Protein AF-A0A2N5YZP0-F1 (afdb_monomer)

Foldseek 3Di:
DQDPVNVVVVVLVVLLVQLVVVLVVLVVVPDDPQVSVQVNQQSLLSSFPHSVQKWKWWDFAPDTDTHVVDDAAPEKAKDFDDDPPDGRTIMMMHGHCVVVDPYRDDPSSNPSRD

Secondary structure (DSSP, 8-state):
---HHHHHHHHHHHHHHHHHHHHHHHHTT---HHHHHHHHHHHHHHTSS-GGGEEEEEEETTEEEE-TT----SEEEEEEEEETTEEEEEEEEEE-GGG--S----HHHHTTT-

Nearest PDB structures (foldseek):
  4bwi-assembly1_A  TM=7.058E-01  e=5.591E-01  Synechocystis sp.
  2es4-assembly1_D  TM=7.236E-01  e=6.594E+00  Burkholderia glumae
  3doh-assembly1_A  TM=2.763E-01  e=1.142E+00  Thermotoga maritima

Solvent-accessible surface area (backbone atoms only — not comparable to full-atom values): 6638 Å² total; per-residue (Å²): 129,87,52,76,66,60,58,51,53,54,49,54,54,48,32,48,53,48,32,54,50,51,51,56,55,54,64,73,67,74,59,56,70,66,60,45,53,52,56,44,31,57,44,57,28,63,46,46,98,56,34,93,40,44,18,31,37,39,39,49,76,92,46,77,45,67,27,85,87,54,50,89,33,92,42,67,52,77,34,74,39,62,60,90,92,44,77,46,35,32,42,36,40,17,43,40,67,88,72,78,55,89,73,81,72,53,79,71,60,68,57,70,68,113

pLDDT: mean 91.86, std 8.58, range [43.31, 98.44]

Radius of gyration: 14.84 Å; Cα contacts (8 Å, |Δi|>4): 158; chains: 1; bounding box: 37×35×38 Å

Mean predicted aligned error: 4.27 Å

Sequence (114 aa):
MISMNEKEQLTERKKELNCIYRIDKLVEEDLDVQTFLMATTGIIADGFQYPCYISVFIELEDIIIRSTYYREGRNFLISELKNKNKVLGKICVFYSDKLEQNNPFLEEEQHLLD

Structure (mmCIF, N/CA/C/O backbone):
data_AF-A0A2N5YZP0-F1
#
_entry.id   AF-A0A2N5YZP0-F1
#
loop_
_atom_site.group_PDB
_atom_site.id
_atom_site.type_symbol
_atom_site.label_atom_id
_atom_site.label_alt_id
_atom_site.label_comp_id
_atom_site.label_asym_id
_atom_site.label_entity_id
_atom_site.label_seq_id
_atom_site.pdbx_PDB_ins_code
_atom_site.Cartn_x
_atom_site.Cartn_y
_atom_site.Cartn_z
_atom_site.occupancy
_atom_site.B_iso_or_equiv
_atom_site.auth_seq_id
_atom_site.auth_comp_id
_atom_site.auth_asym_id
_atom_site.auth_atom_id
_atom_site.pdbx_PDB_model_num
ATOM 1 N N . MET A 1 1 ? -22.454 21.849 12.155 1.00 43.31 1 MET A N 1
ATOM 2 C CA . MET A 1 1 ? -21.687 20.940 13.027 1.00 43.31 1 MET A CA 1
ATOM 3 C C . MET A 1 1 ? -21.339 19.770 12.127 1.00 43.31 1 MET A C 1
ATOM 5 O O . MET A 1 1 ? -22.259 19.063 11.747 1.00 43.31 1 MET A O 1
ATOM 9 N N . ILE A 1 2 ? -20.102 19.700 11.627 1.00 50.78 2 ILE A N 1
ATOM 10 C CA . ILE A 1 2 ? -19.680 18.609 10.730 1.00 50.78 2 ILE A CA 1
ATOM 11 C C . ILE A 1 2 ? -19.825 17.319 11.538 1.00 50.78 2 ILE A C 1
ATOM 13 O O . ILE A 1 2 ? -19.338 17.258 12.672 1.00 50.78 2 ILE A O 1
ATOM 17 N N . SER A 1 3 ? -20.591 16.361 11.024 1.00 60.09 3 SER A N 1
ATOM 18 C CA . SER A 1 3 ? -20.838 15.101 11.727 1.00 60.09 3 SER A CA 1
ATOM 19 C C . SER A 1 3 ? -19.527 14.313 11.839 1.00 60.09 3 SER A C 1
ATOM 21 O O . SER A 1 3 ? -18.656 14.435 10.980 1.00 60.09 3 SER A O 1
ATOM 23 N N . MET A 1 4 ? -19.349 13.530 12.908 1.00 60.66 4 MET A N 1
ATOM 24 C CA . MET A 1 4 ? -18.111 12.767 13.165 1.00 60.66 4 MET A CA 1
ATOM 25 C C . MET A 1 4 ? -17.673 11.940 11.937 1.00 60.66 4 MET A C 1
ATOM 27 O O . MET A 1 4 ? -16.496 11.931 11.592 1.00 60.66 4 MET A O 1
ATOM 31 N N . ASN A 1 5 ? -18.657 11.396 11.215 1.00 76.06 5 ASN A N 1
ATOM 32 C CA . ASN A 1 5 ? -18.500 10.585 10.010 1.00 76.06 5 ASN A CA 1
ATOM 33 C C . ASN A 1 5 ? -17.892 11.354 8.817 1.00 76.06 5 ASN A C 1
ATOM 35 O O . ASN A 1 5 ? -17.046 10.837 8.098 1.00 76.06 5 ASN A O 1
ATOM 39 N N . GLU A 1 6 ? -18.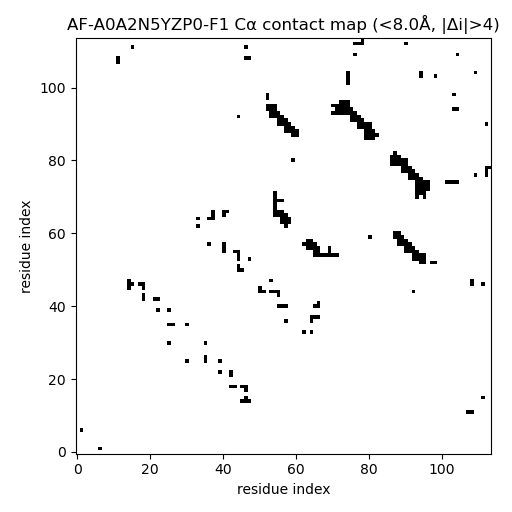258 12.625 8.616 1.00 82.31 6 GLU A N 1
ATOM 40 C CA . GLU A 1 6 ? -17.706 13.440 7.519 1.00 82.31 6 GLU A CA 1
ATOM 41 C C . GLU A 1 6 ? -16.214 13.739 7.732 1.00 82.31 6 GLU A C 1
ATOM 43 O O . GLU A 1 6 ? -15.434 13.806 6.782 1.00 82.31 6 GLU A O 1
ATOM 48 N N . LYS A 1 7 ? -15.790 13.914 8.990 1.00 85.25 7 LYS A N 1
ATOM 49 C CA . LYS A 1 7 ? -14.384 14.176 9.320 1.00 85.25 7 LYS A CA 1
ATOM 50 C C . LYS A 1 7 ? -13.511 12.933 9.120 1.00 85.25 7 LYS A C 1
ATOM 52 O O . LYS A 1 7 ? -12.360 13.065 8.698 1.00 85.25 7 LYS A O 1
ATOM 57 N N . GLU A 1 8 ? -14.046 11.758 9.430 1.00 86.00 8 GLU A N 1
ATOM 58 C CA . GLU A 1 8 ? -13.388 10.464 9.219 1.00 86.00 8 GLU A CA 1
ATOM 59 C C . GLU A 1 8 ? -13.211 10.197 7.721 1.00 86.00 8 GLU A C 1
ATOM 61 O O . GLU A 1 8 ? -12.078 10.036 7.272 1.00 86.00 8 GLU A O 1
ATOM 66 N N . GLN A 1 9 ? -14.270 10.348 6.920 1.00 87.44 9 GLN A N 1
ATOM 67 C CA . GLN A 1 9 ? -14.200 10.219 5.457 1.00 87.44 9 GLN A CA 1
ATOM 68 C C 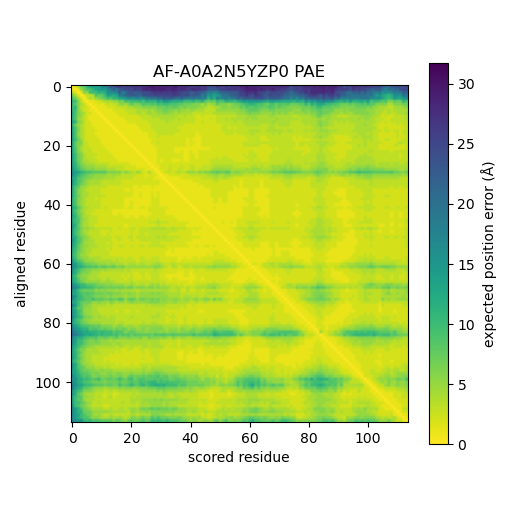. GLN A 1 9 ? -13.173 11.163 4.816 1.00 87.44 9 GLN A C 1
ATOM 70 O O . GLN A 1 9 ? -12.389 10.763 3.955 1.00 87.44 9 GLN A O 1
ATOM 75 N N . LEU A 1 10 ? -13.130 12.427 5.254 1.00 90.81 10 LEU A N 1
ATOM 76 C CA . LEU A 1 10 ? -12.121 13.382 4.785 1.00 90.81 10 LEU A CA 1
ATOM 77 C C . LEU A 1 10 ? -10.696 12.965 5.166 1.00 90.81 10 LEU A C 1
ATOM 79 O O . LEU A 1 10 ? -9.751 13.241 4.423 1.00 90.81 10 LEU A O 1
ATOM 83 N N . THR A 1 11 ? -10.534 12.330 6.326 1.00 90.69 11 THR A N 1
ATOM 84 C CA . THR A 1 11 ? -9.236 11.840 6.796 1.00 90.69 11 THR A CA 1
ATOM 85 C C . THR A 1 11 ? -8.758 10.675 5.939 1.00 90.69 11 THR A C 1
ATOM 87 O O . THR A 1 11 ? -7.627 10.725 5.454 1.00 90.69 11 THR A O 1
ATOM 90 N N . GLU A 1 12 ? -9.617 9.690 5.676 1.00 90.50 12 GLU A N 1
ATOM 91 C CA . GLU A 1 12 ? -9.276 8.548 4.820 1.00 90.50 12 GLU A CA 1
ATOM 92 C C . GLU A 1 12 ? -9.005 8.990 3.377 1.00 90.50 12 GLU A C 1
ATOM 94 O O . GLU A 1 12 ? -7.965 8.654 2.810 1.00 90.50 12 GLU A O 1
ATOM 99 N N . ARG A 1 13 ? -9.824 9.894 2.824 1.00 90.94 13 ARG A N 1
ATOM 100 C CA . ARG A 1 13 ? -9.574 10.460 1.489 1.00 90.94 13 ARG A CA 1
ATOM 101 C C . ARG A 1 13 ? -8.238 11.198 1.404 1.00 90.94 13 ARG A C 1
ATOM 103 O O . ARG A 1 13 ? -7.562 11.162 0.378 1.00 90.94 13 ARG A O 1
ATOM 110 N N . LYS A 1 14 ? -7.831 11.883 2.478 1.00 92.69 14 LYS A N 1
ATOM 111 C CA . LYS A 1 14 ? -6.523 12.545 2.539 1.00 92.69 14 LYS A CA 1
ATOM 112 C C . LYS A 1 14 ? -5.376 11.532 2.554 1.00 92.69 14 LYS A C 1
ATOM 114 O O . LYS A 1 14 ? -4.351 11.811 1.933 1.00 92.69 14 LYS A O 1
ATOM 119 N N . LYS A 1 15 ? -5.520 10.397 3.248 1.00 91.81 15 LYS A N 1
ATOM 120 C CA . LYS A 1 15 ? -4.510 9.326 3.232 1.00 91.81 15 LYS A CA 1
ATOM 121 C C . LYS A 1 15 ? -4.346 8.753 1.830 1.00 91.81 15 LYS A C 1
ATOM 123 O O . LYS A 1 15 ? -3.219 8.686 1.349 1.00 91.81 15 LYS A O 1
ATOM 128 N N . GLU A 1 16 ? -5.452 8.443 1.160 1.00 91.69 16 GLU A N 1
ATOM 129 C CA . GLU A 1 16 ? -5.454 7.926 -0.211 1.00 91.69 16 GLU A CA 1
ATOM 130 C C . GLU A 1 16 ? -4.760 8.894 -1.181 1.00 91.69 16 GLU A C 1
ATOM 132 O O . GLU A 1 16 ? -3.802 8.526 -1.860 1.00 91.69 16 GLU A O 1
ATOM 137 N N . LEU A 1 17 ? -5.161 10.172 -1.179 1.00 93.31 17 LEU A N 1
ATOM 138 C CA . LEU A 1 17 ? -4.544 11.191 -2.034 1.00 93.31 17 LEU A CA 1
ATOM 139 C C . LEU A 1 17 ? -3.050 11.372 -1.744 1.00 93.31 17 LEU A C 1
ATOM 141 O O . LEU A 1 17 ? -2.268 11.587 -2.667 1.00 93.31 17 LEU A O 1
ATOM 145 N N . ASN A 1 18 ? -2.642 11.284 -0.476 1.00 95.00 18 ASN A N 1
ATOM 146 C CA . ASN A 1 18 ? -1.234 11.354 -0.095 1.00 95.00 18 ASN A CA 1
ATOM 147 C C . ASN A 1 18 ? -0.452 10.124 -0.585 1.00 95.00 18 ASN A C 1
ATOM 149 O O . ASN A 1 18 ? 0.664 10.275 -1.074 1.00 95.00 18 ASN A O 1
ATOM 153 N N . CYS A 1 19 ? -1.036 8.926 -0.498 1.00 94.81 19 CYS A N 1
ATOM 154 C CA . CYS A 1 19 ? -0.446 7.700 -1.037 1.00 94.81 19 CYS A CA 1
ATOM 155 C C . CYS A 1 19 ? -0.171 7.849 -2.541 1.00 94.81 19 CYS A C 1
ATOM 157 O O . CYS A 1 19 ? 0.979 7.745 -2.968 1.00 94.81 19 CYS A O 1
ATOM 159 N N . ILE A 1 20 ? -1.198 8.218 -3.316 1.00 93.56 20 ILE A N 1
ATOM 160 C CA . ILE A 1 20 ? -1.097 8.428 -4.768 1.00 93.56 20 ILE A CA 1
ATOM 161 C C . ILE A 1 20 ? -0.047 9.496 -5.088 1.00 93.56 20 ILE A C 1
ATOM 163 O O . ILE A 1 20 ? 0.843 9.264 -5.902 1.00 93.56 20 ILE A O 1
ATOM 167 N N . TYR A 1 21 ? -0.106 10.646 -4.412 1.00 96.12 21 TYR A N 1
ATOM 168 C CA . TYR A 1 21 ? 0.835 11.744 -4.629 1.00 96.12 21 TYR A CA 1
ATOM 169 C C . TYR A 1 21 ? 2.290 11.342 -4.355 1.00 96.12 21 TYR A C 1
ATOM 171 O O . TYR A 1 21 ? 3.192 11.722 -5.096 1.00 96.12 21 TYR A O 1
ATOM 179 N N . ARG A 1 22 ? 2.545 10.566 -3.297 1.00 97.44 22 ARG A N 1
ATOM 180 C CA . ARG A 1 22 ? 3.898 10.100 -2.967 1.00 97.44 22 ARG A CA 1
ATOM 181 C C . ARG A 1 22 ? 4.422 9.089 -3.980 1.00 97.44 22 ARG A C 1
ATOM 183 O O . ARG A 1 22 ? 5.613 9.127 -4.270 1.00 97.44 22 ARG A O 1
ATOM 190 N N . ILE A 1 23 ? 3.566 8.214 -4.509 1.00 95.25 23 ILE A N 1
ATOM 191 C CA . ILE A 1 23 ? 3.946 7.292 -5.589 1.00 95.25 23 ILE A CA 1
ATOM 192 C C . ILE A 1 23 ? 4.258 8.083 -6.863 1.00 95.25 23 ILE A C 1
ATOM 194 O O . ILE A 1 23 ? 5.298 7.851 -7.465 1.00 95.25 23 ILE A O 1
ATOM 198 N N . ASP A 1 24 ? 3.419 9.054 -7.231 1.00 95.44 24 ASP A N 1
ATOM 199 C CA . ASP A 1 24 ? 3.646 9.931 -8.390 1.00 95.44 24 ASP A CA 1
ATOM 200 C C . ASP A 1 24 ? 4.985 10.678 -8.276 1.00 95.44 24 ASP A C 1
ATOM 202 O O . ASP A 1 24 ? 5.796 10.668 -9.198 1.00 95.44 24 ASP A O 1
ATOM 206 N N . LYS A 1 25 ? 5.297 11.212 -7.088 1.00 96.88 25 LYS A N 1
ATOM 207 C CA . LYS A 1 25 ? 6.606 11.817 -6.810 1.00 96.88 25 LYS A CA 1
ATOM 208 C C . LYS A 1 25 ? 7.759 10.826 -6.907 1.00 96.88 25 LYS A C 1
ATOM 210 O O . LYS A 1 25 ? 8.814 11.183 -7.409 1.00 96.88 25 LYS A O 1
ATOM 215 N N . LEU A 1 26 ? 7.564 9.588 -6.463 1.00 96.50 26 LEU A N 1
ATOM 216 C CA . LEU A 1 26 ? 8.582 8.545 -6.562 1.00 96.50 26 LEU A CA 1
ATOM 217 C C . LEU A 1 26 ? 8.881 8.163 -8.022 1.00 96.50 26 LEU A C 1
ATOM 219 O O . LEU A 1 26 ? 10.012 7.798 -8.329 1.00 96.50 26 LEU A O 1
ATOM 223 N N . VAL A 1 27 ? 7.897 8.271 -8.924 1.00 94.50 27 VAL A N 1
ATOM 224 C CA . VAL A 1 27 ? 8.102 8.068 -10.370 1.00 94.50 27 VAL A CA 1
ATOM 225 C C . VAL A 1 27 ? 9.032 9.140 -10.957 1.00 94.50 27 VAL A C 1
ATOM 227 O O . VAL A 1 27 ? 9.799 8.841 -11.869 1.00 94.50 27 VAL A O 1
ATOM 230 N N . GLU A 1 28 ? 9.015 10.369 -10.428 1.00 95.38 28 GLU A N 1
ATOM 231 C CA . GLU A 1 28 ? 9.877 11.471 -10.891 1.00 95.38 28 GLU A CA 1
ATOM 232 C C . GLU A 1 28 ? 11.369 11.279 -10.540 1.00 95.38 28 GLU A C 1
ATOM 234 O O . GLU A 1 28 ? 12.219 11.932 -11.143 1.00 95.38 28 GLU A O 1
ATOM 239 N N . GLU A 1 29 ? 11.701 10.386 -9.601 1.00 94.06 29 GLU A N 1
ATOM 240 C CA . GLU A 1 29 ? 13.069 10.169 -9.091 1.00 94.06 29 GLU A CA 1
ATOM 241 C C . GLU A 1 29 ? 13.949 9.273 -10.000 1.00 94.06 29 GLU A C 1
ATOM 243 O O . GLU A 1 29 ? 15.095 8.996 -9.651 1.00 94.06 29 GLU A O 1
ATOM 248 N N . ASP A 1 30 ? 13.437 8.811 -11.152 1.00 92.19 30 ASP A N 1
ATOM 249 C CA . ASP A 1 30 ? 14.151 7.982 -12.156 1.00 92.19 30 ASP A CA 1
ATOM 250 C C . ASP A 1 30 ? 14.881 6.757 -11.557 1.00 92.19 30 ASP A C 1
ATOM 252 O O . ASP A 1 30 ? 16.020 6.422 -11.889 1.00 92.19 30 ASP A O 1
ATOM 256 N N . LEU A 1 31 ? 14.215 6.092 -10.609 1.00 95.69 31 LEU A N 1
ATOM 257 C CA . LEU A 1 31 ? 14.726 4.904 -9.926 1.00 95.69 31 LEU A CA 1
ATOM 258 C C . LEU A 1 31 ? 14.617 3.660 -10.814 1.00 95.69 31 LEU A C 1
ATOM 260 O O . LEU A 1 31 ? 13.692 3.520 -11.616 1.00 95.69 31 LEU A O 1
ATOM 264 N N . ASP A 1 32 ? 15.503 2.685 -10.599 1.00 96.44 32 ASP A N 1
ATOM 265 C CA . ASP A 1 32 ? 15.299 1.358 -11.173 1.00 96.44 32 ASP A CA 1
ATOM 266 C C . ASP A 1 32 ? 14.027 0.703 -10.603 1.00 96.44 32 ASP A C 1
ATOM 268 O O . ASP A 1 32 ? 13.583 0.997 -9.488 1.00 96.44 32 ASP A O 1
ATOM 272 N N . VAL A 1 33 ? 13.447 -0.224 -11.369 1.00 95.12 33 VAL A N 1
ATOM 273 C CA . VAL A 1 33 ? 12.153 -0.844 -11.046 1.00 95.12 33 VAL A CA 1
ATOM 274 C C . VAL A 1 33 ? 12.154 -1.512 -9.668 1.00 95.12 33 VAL A C 1
ATOM 276 O O . VAL A 1 33 ? 11.163 -1.407 -8.948 1.00 95.12 33 VAL A O 1
ATOM 279 N N . GLN A 1 34 ? 13.238 -2.179 -9.260 1.00 96.31 34 GLN A N 1
ATOM 280 C CA . GLN A 1 34 ? 13.264 -2.850 -7.957 1.00 96.31 34 GLN A CA 1
ATOM 281 C C . GLN A 1 34 ? 13.278 -1.837 -6.816 1.00 96.31 34 GLN A C 1
ATOM 283 O O . GLN A 1 34 ? 12.520 -1.990 -5.854 1.00 96.31 34 GLN A O 1
ATOM 288 N N . THR A 1 35 ? 14.094 -0.789 -6.935 1.00 96.69 35 THR A N 1
ATOM 289 C CA . THR A 1 35 ? 14.160 0.288 -5.941 1.00 96.69 35 THR A CA 1
ATOM 290 C C . THR A 1 35 ? 12.831 1.037 -5.848 1.00 96.69 35 THR A C 1
ATOM 292 O O . THR A 1 35 ? 12.332 1.261 -4.741 1.00 96.69 35 THR A O 1
ATOM 295 N N . PHE A 1 36 ? 12.207 1.347 -6.989 1.00 97.44 36 PHE A N 1
ATOM 296 C CA . PHE A 1 36 ? 10.878 1.955 -7.049 1.00 97.44 36 PHE A CA 1
ATOM 297 C C . PHE A 1 36 ? 9.826 1.094 -6.336 1.00 97.44 36 PHE A C 1
ATOM 299 O O . PHE A 1 36 ? 9.118 1.574 -5.447 1.00 97.44 36 PHE A O 1
ATOM 306 N N . LEU A 1 37 ? 9.736 -0.196 -6.676 1.00 97.00 37 LEU A N 1
ATOM 307 C CA . LEU A 1 37 ? 8.752 -1.100 -6.077 1.00 97.00 37 LEU A CA 1
ATOM 308 C C . LEU A 1 37 ? 9.002 -1.305 -4.577 1.00 97.00 37 LEU A C 1
ATOM 310 O O . LEU A 1 37 ? 8.050 -1.332 -3.798 1.00 97.00 37 LEU A O 1
ATOM 314 N N . MET A 1 38 ? 10.266 -1.396 -4.147 1.00 97.50 38 MET A N 1
ATOM 315 C CA . MET A 1 38 ? 10.620 -1.479 -2.728 1.00 97.50 38 MET A CA 1
ATOM 316 C C . MET A 1 38 ? 10.154 -0.237 -1.962 1.00 97.50 38 MET A C 1
ATOM 318 O O . MET A 1 38 ? 9.467 -0.371 -0.949 1.00 97.50 38 MET A O 1
ATOM 322 N N . ALA A 1 39 ? 10.459 0.966 -2.452 1.00 97.38 39 ALA A N 1
ATOM 323 C CA . ALA A 1 39 ? 10.013 2.209 -1.821 1.00 97.38 39 ALA A CA 1
ATOM 324 C C . ALA A 1 39 ? 8.478 2.346 -1.828 1.00 97.38 39 ALA A C 1
ATOM 326 O O . ALA A 1 39 ? 7.888 2.775 -0.831 1.0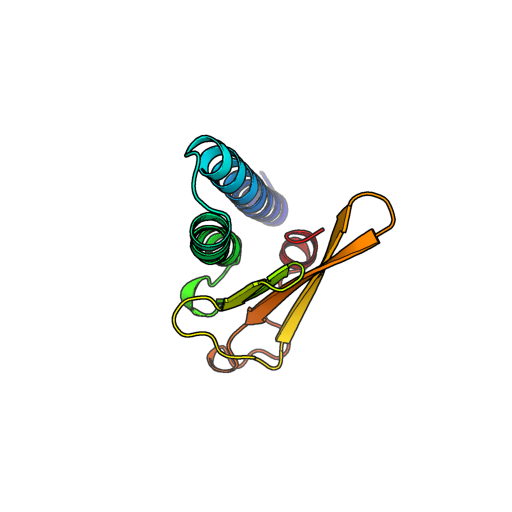0 97.38 39 ALA A O 1
ATOM 327 N N . THR A 1 40 ? 7.823 1.886 -2.898 1.00 97.12 40 THR A N 1
ATOM 328 C CA . THR A 1 40 ? 6.358 1.852 -3.019 1.00 97.12 40 THR A CA 1
ATOM 329 C C . THR A 1 40 ? 5.709 1.046 -1.891 1.00 97.12 40 THR A C 1
ATOM 331 O O . THR A 1 40 ? 4.675 1.464 -1.372 1.00 97.12 40 THR A O 1
ATOM 334 N N . THR A 1 41 ? 6.326 -0.051 -1.426 1.00 97.75 41 THR A N 1
ATOM 335 C CA . THR A 1 41 ? 5.767 -0.837 -0.306 1.00 97.75 41 THR A CA 1
ATOM 336 C C . THR A 1 41 ? 5.569 -0.019 0.971 1.00 97.75 41 THR A C 1
ATOM 338 O O . THR A 1 41 ? 4.555 -0.182 1.647 1.00 97.75 41 THR A O 1
ATOM 341 N N . GLY A 1 42 ? 6.503 0.884 1.291 1.00 96.69 42 GLY A N 1
ATOM 342 C CA . GLY A 1 42 ? 6.399 1.753 2.463 1.00 96.69 42 GLY A CA 1
ATOM 343 C C . GLY A 1 42 ? 5.311 2.812 2.301 1.00 96.69 42 GLY A C 1
ATOM 344 O O . GLY A 1 42 ? 4.557 3.070 3.234 1.00 96.69 42 GLY A O 1
ATOM 345 N N . ILE A 1 43 ? 5.181 3.378 1.098 1.00 97.12 43 ILE A N 1
ATOM 346 C CA . ILE A 1 43 ? 4.140 4.369 0.798 1.00 97.12 43 ILE A CA 1
ATOM 347 C C . ILE A 1 43 ? 2.745 3.741 0.903 1.00 97.12 43 ILE A C 1
ATOM 349 O O . ILE A 1 43 ? 1.866 4.338 1.520 1.00 97.12 43 ILE A O 1
ATOM 353 N N . ILE A 1 44 ? 2.561 2.531 0.360 1.00 96.62 44 ILE A N 1
ATOM 354 C CA . ILE A 1 44 ? 1.301 1.783 0.472 1.00 96.62 44 ILE A CA 1
ATOM 355 C C . ILE A 1 44 ? 0.972 1.517 1.941 1.00 96.62 44 ILE A C 1
ATOM 357 O O . ILE A 1 44 ? -0.150 1.780 2.362 1.00 96.62 44 ILE A O 1
ATOM 361 N N . ALA A 1 45 ? 1.939 1.039 2.734 1.00 96.19 45 ALA A N 1
ATOM 362 C CA . ALA A 1 45 ? 1.728 0.760 4.155 1.00 96.19 45 ALA A CA 1
ATOM 363 C C . ALA A 1 45 ? 1.251 1.995 4.939 1.00 96.19 45 ALA A C 1
ATOM 365 O O . ALA A 1 45 ? 0.347 1.881 5.766 1.00 96.19 45 ALA A O 1
ATOM 366 N N . ASP A 1 46 ? 1.800 3.175 4.637 1.00 95.44 46 ASP A N 1
ATOM 367 C CA . ASP A 1 46 ? 1.405 4.448 5.253 1.00 95.44 46 ASP A CA 1
ATOM 368 C C . ASP A 1 46 ? -0.035 4.884 4.915 1.00 95.44 46 ASP A C 1
ATOM 370 O O . ASP A 1 46 ? -0.579 5.771 5.578 1.00 95.44 46 ASP A O 1
ATOM 374 N N . GLY A 1 47 ? -0.652 4.291 3.887 1.00 94.00 47 GLY A N 1
ATOM 375 C CA . GLY A 1 47 ? -2.042 4.548 3.505 1.00 94.00 47 GLY A CA 1
ATOM 376 C C . GLY A 1 47 ? -3.077 3.907 4.436 1.00 94.00 47 GLY A C 1
ATOM 377 O O . GLY A 1 47 ? -4.232 4.322 4.419 1.00 94.00 47 GLY A O 1
ATOM 378 N N . PHE A 1 48 ? -2.668 2.949 5.271 1.00 94.38 48 PHE A N 1
ATOM 379 C CA . PHE A 1 48 ? -3.544 2.221 6.192 1.00 94.38 48 PHE A CA 1
ATOM 380 C C . PHE A 1 48 ? -3.547 2.834 7.602 1.00 94.38 48 PHE A C 1
ATOM 382 O O . PHE A 1 48 ? -2.655 3.589 7.990 1.00 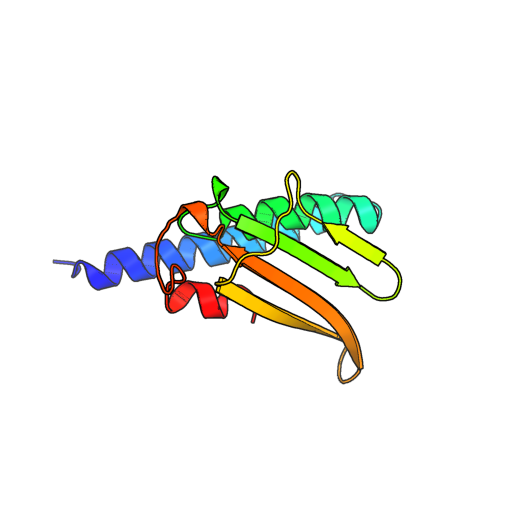94.38 48 PHE A O 1
ATOM 389 N N . GLN A 1 49 ? -4.555 2.506 8.410 1.00 91.69 49 GLN A N 1
ATOM 390 C CA . GLN A 1 49 ? -4.754 3.008 9.768 1.00 91.69 49 GLN A CA 1
ATOM 391 C C . GLN A 1 49 ? -3.615 2.620 10.716 1.00 91.69 49 GLN A C 1
ATOM 393 O O . GLN A 1 49 ? -3.224 3.433 11.560 1.00 91.69 49 GLN A O 1
ATOM 398 N N . TYR A 1 50 ? -3.058 1.412 10.571 1.00 93.62 50 TYR A N 1
ATOM 399 C CA . TYR A 1 50 ? -1.929 0.953 11.384 1.00 93.62 50 TYR A CA 1
ATOM 400 C C . TYR A 1 50 ? -0.733 0.508 10.523 1.00 93.62 50 TYR A C 1
ATOM 402 O O . TYR A 1 50 ? -0.454 -0.692 10.444 1.00 93.62 50 TYR A O 1
ATOM 410 N N . PRO A 1 51 ? 0.039 1.450 9.941 1.00 94.06 51 PRO A N 1
ATOM 411 C CA . PRO A 1 51 ? 1.126 1.146 9.001 1.00 94.06 51 PRO A CA 1
ATOM 412 C C . PRO A 1 51 ? 2.165 0.157 9.541 1.00 94.06 51 PRO A C 1
ATOM 414 O O . PRO A 1 51 ? 2.621 -0.731 8.829 1.00 94.06 51 PRO A O 1
ATOM 417 N N . CYS A 1 52 ? 2.493 0.234 10.836 1.00 94.38 52 CYS A N 1
ATOM 418 C CA . CYS A 1 52 ? 3.454 -0.669 11.483 1.00 94.38 52 CYS A CA 1
ATOM 419 C C . CYS A 1 52 ? 3.017 -2.146 11.512 1.00 94.38 52 CYS A C 1
ATOM 421 O O . CYS A 1 52 ? 3.831 -3.016 11.822 1.00 94.38 52 CYS A O 1
ATOM 423 N N . TYR A 1 53 ? 1.740 -2.427 11.249 1.00 95.12 53 TYR A N 1
ATOM 424 C CA . TYR A 1 53 ? 1.181 -3.776 11.181 1.00 95.12 53 TYR A CA 1
ATOM 425 C C . TYR A 1 53 ? 0.936 -4.230 9.741 1.00 95.12 53 TYR A C 1
ATOM 427 O O . TYR A 1 53 ? 0.438 -5.339 9.551 1.00 95.12 53 TYR A O 1
ATOM 435 N N . ILE A 1 54 ? 1.294 -3.414 8.749 1.00 96.56 54 ILE A N 1
ATOM 436 C CA . ILE A 1 54 ? 1.126 -3.734 7.339 1.00 96.56 54 ILE A CA 1
ATOM 437 C C . ILE A 1 54 ? 2.368 -4.429 6.788 1.00 96.56 54 ILE A C 1
ATOM 439 O O . ILE A 1 54 ? 3.506 -4.018 7.008 1.00 96.56 54 ILE A O 1
ATOM 443 N N . SER A 1 55 ? 2.133 -5.497 6.034 1.00 97.44 55 SER A N 1
ATOM 444 C CA . SER A 1 55 ? 3.113 -6.100 5.136 1.00 97.44 55 SER A CA 1
ATOM 445 C C . SER A 1 55 ? 2.608 -6.012 3.705 1.00 97.44 55 SER A C 1
ATOM 447 O O . SER A 1 55 ? 1.451 -6.324 3.437 1.00 97.44 55 SER A O 1
ATOM 449 N N . VAL A 1 56 ? 3.480 -5.617 2.781 1.00 98.12 56 VAL A N 1
ATOM 450 C CA . VAL A 1 56 ? 3.148 -5.495 1.358 1.00 98.12 56 VAL A CA 1
ATOM 451 C C . VAL A 1 56 ? 3.970 -6.500 0.566 1.00 98.12 56 VAL A C 1
ATOM 453 O O . VAL A 1 56 ? 5.178 -6.642 0.764 1.00 98.12 56 VAL A O 1
ATOM 456 N N . PHE A 1 57 ? 3.302 -7.200 -0.335 1.00 98.44 57 PHE A N 1
ATOM 457 C CA . PHE A 1 57 ? 3.894 -8.071 -1.336 1.00 98.44 57 PHE A CA 1
ATOM 458 C C . PHE A 1 57 ? 3.547 -7.519 -2.710 1.00 98.44 57 PHE A C 1
ATOM 460 O O . PHE A 1 57 ? 2.384 -7.218 -2.972 1.00 98.44 57 PHE A O 1
ATOM 467 N N . ILE A 1 58 ? 4.541 -7.403 -3.582 1.00 98.25 58 ILE A N 1
ATOM 468 C CA . ILE A 1 58 ? 4.336 -7.013 -4.973 1.00 98.25 58 ILE A CA 1
ATOM 469 C C . ILE A 1 58 ? 4.965 -8.078 -5.860 1.00 98.25 58 ILE A C 1
ATOM 471 O O . ILE A 1 58 ? 6.128 -8.439 -5.693 1.00 98.25 58 ILE A O 1
ATOM 475 N N . GLU A 1 59 ? 4.187 -8.553 -6.815 1.00 97.88 59 GLU A N 1
ATOM 476 C CA . GLU A 1 59 ? 4.635 -9.366 -7.934 1.00 97.88 59 GLU A CA 1
ATOM 477 C C . GLU A 1 59 ? 4.408 -8.553 -9.204 1.00 97.88 59 GLU A C 1
ATOM 479 O O . GLU A 1 59 ? 3.305 -8.053 -9.425 1.00 97.88 59 GLU A O 1
ATOM 484 N N . LEU A 1 60 ? 5.445 -8.409 -10.024 1.00 96.81 60 LEU A N 1
ATOM 485 C CA . LEU A 1 60 ? 5.373 -7.761 -11.327 1.00 96.81 60 LEU A CA 1
ATOM 486 C C . LEU A 1 60 ? 6.274 -8.523 -12.299 1.00 96.81 60 LEU A C 1
ATOM 488 O O . LEU A 1 60 ? 7.495 -8.439 -12.208 1.00 96.81 60 LEU A O 1
ATOM 492 N N . GLU A 1 61 ? 5.659 -9.260 -13.219 1.00 94.06 61 GLU A N 1
ATOM 493 C CA . GLU A 1 61 ? 6.326 -10.166 -14.156 1.00 94.06 61 GLU A CA 1
ATOM 494 C C . GLU A 1 61 ? 7.239 -11.178 -13.437 1.00 94.06 61 GLU A C 1
ATOM 496 O O . GLU A 1 61 ? 6.738 -12.102 -12.798 1.00 94.06 61 GLU A O 1
ATOM 501 N N . ASP A 1 62 ? 8.559 -11.034 -13.534 1.00 94.25 62 ASP A N 1
ATOM 502 C CA . ASP A 1 62 ? 9.563 -11.871 -12.869 1.00 94.25 62 ASP A CA 1
ATOM 503 C C . ASP A 1 62 ? 10.115 -11.253 -11.568 1.00 94.25 62 ASP A C 1
ATOM 505 O O . ASP A 1 62 ? 10.922 -11.875 -10.869 1.00 94.25 62 ASP A O 1
ATOM 509 N N . ILE A 1 63 ? 9.660 -10.050 -11.204 1.00 96.81 63 ILE A N 1
ATOM 510 C CA . ILE A 1 63 ? 10.096 -9.321 -10.012 1.00 96.81 63 ILE A CA 1
ATOM 511 C C . ILE A 1 63 ? 9.156 -9.616 -8.842 1.00 96.81 63 ILE A C 1
ATOM 513 O O . ILE A 1 63 ? 7.940 -9.446 -8.926 1.00 96.81 63 ILE A O 1
ATOM 517 N N . ILE A 1 64 ? 9.743 -9.997 -7.705 1.00 97.81 64 ILE A N 1
ATOM 518 C CA . ILE A 1 64 ? 9.032 -10.208 -6.442 1.00 97.81 64 ILE A CA 1
ATOM 519 C C . ILE A 1 64 ? 9.629 -9.298 -5.373 1.00 97.81 64 ILE A C 1
ATOM 521 O O . ILE A 1 64 ? 10.802 -9.426 -5.022 1.00 97.81 64 ILE A O 1
ATOM 525 N N . ILE A 1 65 ? 8.795 -8.436 -4.800 1.00 98.38 65 ILE A N 1
ATOM 526 C CA . ILE A 1 65 ? 9.147 -7.533 -3.708 1.00 98.38 65 ILE A CA 1
ATOM 527 C C . ILE A 1 65 ? 8.328 -7.878 -2.469 1.00 98.38 65 ILE A C 1
ATOM 529 O O . ILE A 1 65 ? 7.130 -8.154 -2.524 1.00 98.38 65 ILE A O 1
ATOM 533 N N . ARG A 1 66 ? 9.004 -7.847 -1.325 1.00 98.19 66 ARG A N 1
ATOM 534 C CA . ARG A 1 66 ? 8.417 -7.985 0.005 1.00 98.19 66 ARG A CA 1
ATOM 535 C C . ARG A 1 66 ? 8.848 -6.783 0.823 1.00 98.19 66 ARG A C 1
ATOM 537 O O . ARG A 1 66 ? 10.034 -6.456 0.826 1.00 98.19 66 ARG A O 1
ATOM 544 N N . SER A 1 67 ? 7.905 -6.150 1.510 1.00 96.94 67 SER A N 1
ATOM 545 C CA . SER A 1 67 ? 8.203 -5.051 2.423 1.00 96.94 67 SER A CA 1
ATOM 546 C C . SER A 1 67 ? 9.174 -5.489 3.524 1.00 96.94 67 SER A C 1
ATOM 548 O O . SER A 1 67 ? 9.318 -6.675 3.844 1.00 96.94 67 SER A O 1
ATOM 550 N N . THR A 1 68 ? 9.823 -4.527 4.171 1.00 91.06 68 THR A N 1
ATOM 551 C CA . THR A 1 68 ? 10.654 -4.815 5.345 1.00 91.06 68 THR A CA 1
ATOM 552 C C . THR A 1 68 ? 9.825 -5.524 6.422 1.00 91.06 68 THR A C 1
ATOM 554 O O . THR A 1 68 ? 8.684 -5.150 6.683 1.00 91.06 68 THR A O 1
ATOM 557 N N . TYR A 1 69 ? 10.395 -6.563 7.042 1.00 88.00 69 TYR A N 1
ATOM 558 C CA . TYR A 1 69 ? 9.730 -7.407 8.050 1.00 88.00 69 TYR A CA 1
ATOM 559 C C . TYR A 1 69 ? 8.460 -8.131 7.572 1.00 88.00 69 TYR A C 1
ATOM 561 O O . TYR A 1 69 ? 7.631 -8.507 8.403 1.00 88.00 69 TYR A O 1
ATOM 569 N N . TYR A 1 70 ? 8.340 -8.364 6.262 1.00 93.69 70 TYR A N 1
ATOM 570 C CA . TYR A 1 70 ? 7.201 -9.031 5.640 1.00 93.69 70 TYR A CA 1
ATOM 571 C C . TYR A 1 70 ? 6.742 -10.292 6.375 1.00 93.69 70 TYR A 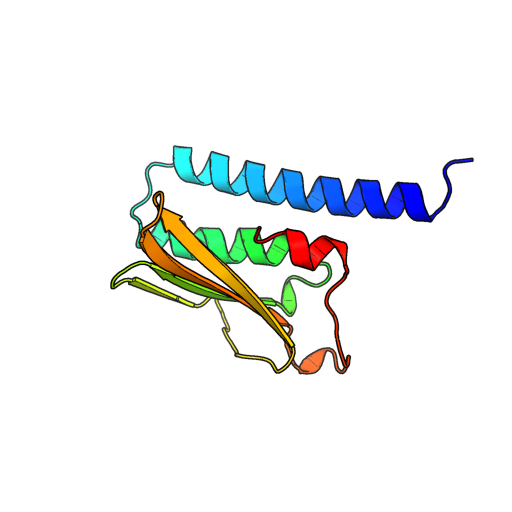C 1
ATOM 573 O O . TYR A 1 70 ? 7.529 -11.209 6.639 1.00 93.69 70 TYR A O 1
ATOM 581 N N . ARG A 1 71 ? 5.435 -10.350 6.637 1.00 92.75 71 ARG A N 1
ATOM 582 C CA . ARG A 1 71 ? 4.721 -11.557 7.043 1.00 92.75 71 ARG A CA 1
ATOM 583 C C . ARG A 1 71 ? 3.352 -11.581 6.389 1.00 92.75 71 ARG A C 1
ATOM 585 O O . ARG A 1 71 ? 2.648 -10.577 6.381 1.00 92.75 71 ARG A O 1
ATOM 592 N N . GLU A 1 72 ? 2.964 -12.749 5.903 1.00 93.56 72 GLU A N 1
ATOM 593 C CA . GLU A 1 72 ? 1.566 -13.004 5.581 1.00 93.56 72 GLU A CA 1
ATOM 594 C C . GLU A 1 72 ? 0.735 -12.969 6.871 1.00 93.56 72 GLU A C 1
ATOM 596 O O . GLU A 1 72 ? 1.214 -13.326 7.953 1.0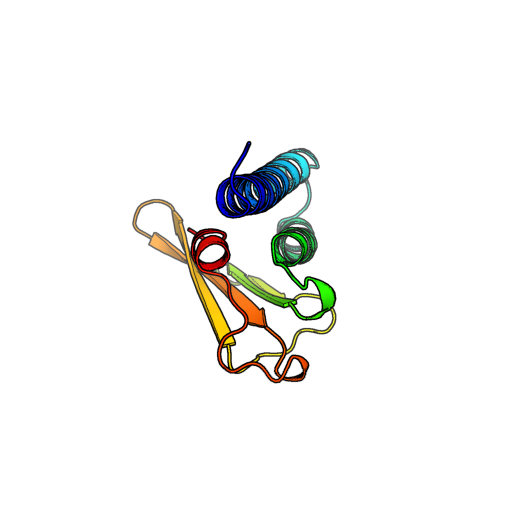0 93.56 72 GLU A O 1
ATOM 601 N N . GLY A 1 73 ? -0.501 -12.505 6.746 1.00 89.25 73 GLY A N 1
ATOM 602 C CA . GLY A 1 73 ? -1.490 -12.474 7.814 1.00 89.25 73 GLY A CA 1
ATOM 603 C C . GLY A 1 73 ? -2.805 -13.052 7.316 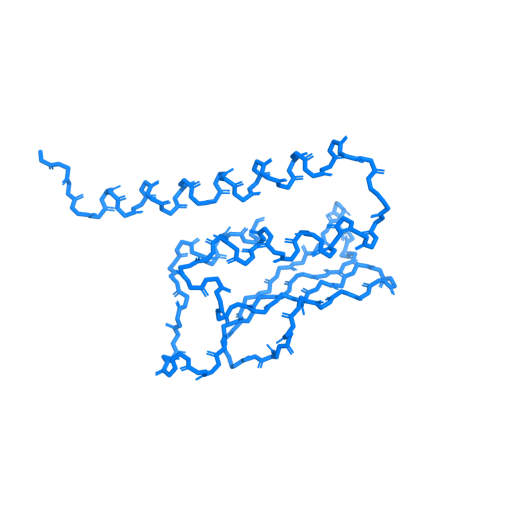1.00 89.25 73 GLY A C 1
ATOM 604 O O . GLY A 1 73 ? -3.026 -13.169 6.110 1.00 89.25 73 GLY A O 1
ATOM 605 N N . ARG A 1 74 ? -3.696 -13.415 8.241 1.00 92.88 74 ARG A N 1
ATOM 606 C CA . ARG A 1 74 ? -5.007 -13.979 7.876 1.00 92.88 74 ARG A CA 1
ATOM 607 C C . ARG A 1 74 ? -5.891 -12.985 7.127 1.00 92.88 74 ARG A C 1
ATOM 609 O O . ARG A 1 74 ? -6.702 -13.395 6.305 1.00 92.88 74 ARG A O 1
ATOM 616 N N . ASN A 1 75 ? -5.718 -11.698 7.412 1.00 94.31 75 ASN A N 1
ATOM 617 C CA . ASN A 1 75 ? -6.455 -10.614 6.780 1.00 94.31 75 ASN A CA 1
ATOM 618 C C . ASN A 1 75 ? -5.598 -9.975 5.696 1.00 94.31 75 ASN A C 1
ATOM 620 O O . ASN A 1 75 ? -4.522 -9.448 5.994 1.00 94.31 75 ASN A O 1
ATOM 624 N N . PHE A 1 76 ? -6.090 -9.991 4.457 1.00 95.62 76 PHE A N 1
ATOM 625 C CA . PHE A 1 76 ? -5.387 -9.389 3.334 1.00 95.62 76 PHE A CA 1
ATOM 626 C C . PHE A 1 76 ? -6.315 -8.779 2.286 1.00 95.62 76 PHE A C 1
ATOM 628 O O . PHE A 1 76 ? -7.448 -9.221 2.106 1.00 95.62 76 PHE A O 1
ATOM 635 N N . LEU A 1 77 ? -5.775 -7.798 1.568 1.00 96.25 77 LEU A N 1
ATOM 636 C CA . LEU A 1 77 ? -6.315 -7.255 0.329 1.00 96.25 77 LEU A CA 1
ATOM 637 C C . LEU A 1 77 ? -5.402 -7.648 -0.827 1.00 96.25 77 LEU A C 1
ATOM 639 O O . LEU A 1 77 ? -4.190 -7.794 -0.651 1.00 96.25 77 LEU A O 1
ATOM 643 N N . ILE A 1 78 ? -5.984 -7.816 -2.008 1.00 96.19 78 ILE A N 1
ATOM 644 C CA . ILE A 1 78 ? -5.270 -8.161 -3.232 1.00 96.19 78 ILE A CA 1
ATOM 645 C C . ILE A 1 78 ? -5.817 -7.334 -4.389 1.00 96.19 78 ILE A C 1
ATOM 647 O O . ILE A 1 78 ? -7.028 -7.247 -4.566 1.00 96.19 78 ILE A O 1
ATOM 651 N N . SER A 1 79 ? -4.916 -6.774 -5.191 1.00 95.31 79 SER A N 1
ATOM 652 C CA . SER A 1 79 ? -5.249 -6.087 -6.435 1.00 95.31 79 SER A CA 1
ATOM 653 C C . SER A 1 79 ? -4.338 -6.555 -7.565 1.00 95.31 79 SER A C 1
ATOM 655 O O . SER A 1 79 ? -3.152 -6.833 -7.364 1.00 95.31 79 SER A O 1
ATOM 657 N N . GLU A 1 80 ? -4.905 -6.692 -8.760 1.00 95.88 80 GLU A N 1
ATOM 658 C CA . GLU A 1 80 ? -4.187 -7.132 -9.955 1.00 95.88 80 GLU A CA 1
ATOM 659 C C . GLU A 1 80 ? -3.521 -5.939 -10.646 1.00 95.88 80 GLU A C 1
ATOM 661 O O . GLU A 1 80 ? -4.186 -4.983 -11.041 1.00 95.88 80 GLU A O 1
ATOM 666 N N . LEU A 1 81 ? -2.218 -6.038 -10.904 1.00 93.31 81 LEU A N 1
ATOM 667 C CA . LEU A 1 81 ? -1.513 -5.070 -11.737 1.00 93.31 81 LEU A CA 1
ATOM 668 C C . LEU A 1 81 ? -1.788 -5.385 -13.204 1.00 93.31 81 LEU A C 1
ATOM 670 O O . LEU A 1 81 ? -1.410 -6.448 -13.704 1.00 93.31 81 LEU A O 1
ATOM 674 N N . LYS A 1 82 ? -2.456 -4.466 -13.905 1.00 92.50 82 LYS A N 1
ATOM 675 C CA . LYS A 1 82 ? -2.917 -4.660 -15.285 1.00 92.50 82 LYS A CA 1
ATOM 676 C C . LYS A 1 82 ? -2.342 -3.614 -16.225 1.00 92.50 82 LYS A C 1
ATOM 678 O O . LYS A 1 82 ? -2.334 -2.426 -15.926 1.00 92.50 82 LYS A O 1
ATOM 683 N N . ASN A 1 83 ? -1.960 -4.054 -17.420 1.00 90.31 83 ASN A N 1
ATOM 684 C CA . ASN A 1 83 ? -1.762 -3.174 -18.566 1.00 90.31 83 ASN A CA 1
ATOM 685 C C . ASN A 1 83 ? -2.788 -3.545 -19.640 1.00 90.31 83 ASN A C 1
ATOM 687 O O . ASN A 1 83 ? -2.710 -4.613 -20.260 1.00 90.31 83 ASN A O 1
ATOM 691 N N . LYS A 1 84 ? -3.783 -2.671 -19.829 1.00 89.62 84 LYS A N 1
ATOM 692 C CA . LYS A 1 84 ? -4.984 -2.948 -20.632 1.00 89.62 84 LYS A CA 1
ATOM 693 C C . LYS A 1 84 ? -5.676 -4.223 -20.125 1.00 89.62 84 LYS A C 1
ATOM 695 O O . LYS A 1 84 ? -6.160 -4.243 -19.001 1.00 89.62 84 LYS A O 1
ATOM 700 N N . ASN A 1 85 ? -5.672 -5.294 -20.920 1.00 89.88 85 ASN A N 1
ATOM 701 C CA . ASN A 1 85 ? -6.316 -6.570 -20.589 1.00 89.88 85 ASN A CA 1
ATOM 702 C C . ASN A 1 85 ? -5.325 -7.653 -20.129 1.00 89.88 85 ASN A C 1
ATOM 704 O O . ASN A 1 85 ? -5.727 -8.797 -19.934 1.00 89.88 85 ASN A O 1
ATOM 708 N N . LYS A 1 86 ? -4.031 -7.331 -19.995 1.00 94.50 86 LYS A N 1
ATOM 709 C CA . LYS A 1 86 ? -3.012 -8.280 -19.536 1.00 94.50 86 LYS A CA 1
ATOM 710 C C . LYS A 1 86 ? -2.728 -8.039 -18.056 1.00 94.50 86 LYS A C 1
ATOM 712 O O . LYS A 1 86 ? -2.283 -6.952 -17.692 1.00 94.50 86 LYS A O 1
ATOM 717 N N . VAL A 1 87 ? -2.944 -9.060 -17.232 1.00 96.06 87 VAL A N 1
ATOM 718 C CA . VAL A 1 87 ? -2.440 -9.090 -15.853 1.00 96.06 87 VAL A CA 1
ATOM 719 C C . VAL A 1 87 ? -0.925 -9.279 -15.915 1.00 96.06 87 VAL A C 1
ATOM 721 O O . VAL A 1 87 ? -0.437 -10.227 -16.532 1.00 96.06 87 VAL A O 1
ATOM 724 N N . LEU A 1 88 ? -0.193 -8.333 -15.339 1.00 96.62 88 LEU A N 1
ATOM 725 C CA . LEU A 1 88 ? 1.265 -8.340 -15.236 1.00 96.62 88 LEU A CA 1
ATOM 726 C C . LEU A 1 88 ? 1.738 -8.835 -13.870 1.00 96.62 88 LEU A C 1
ATOM 728 O O . LEU A 1 88 ? 2.888 -9.232 -13.736 1.00 96.62 88 LEU A O 1
ATOM 732 N N . GLY A 1 89 ? 0.867 -8.816 -12.865 1.00 97.00 89 GLY A N 1
ATOM 733 C CA . GLY A 1 89 ? 1.199 -9.247 -11.518 1.00 97.00 89 GLY A CA 1
ATOM 734 C C . GLY A 1 89 ? 0.134 -8.821 -10.518 1.00 97.00 89 GLY A C 1
ATOM 735 O O . GLY A 1 89 ? -1.036 -8.668 -10.880 1.00 97.00 89 GLY A O 1
ATOM 736 N N . LYS A 1 90 ? 0.524 -8.630 -9.260 1.00 97.31 90 LYS A N 1
ATOM 737 C CA . LYS A 1 90 ? -0.396 -8.305 -8.171 1.00 97.31 90 LYS A CA 1
ATOM 738 C C . LYS A 1 90 ? 0.277 -7.563 -7.027 1.00 97.31 90 LYS A C 1
ATOM 740 O O . LYS A 1 90 ? 1.464 -7.744 -6.772 1.00 97.31 90 LYS A O 1
ATOM 745 N N . ILE A 1 91 ? -0.517 -6.795 -6.295 1.00 97.44 91 ILE A N 1
ATOM 746 C CA . ILE A 1 91 ? -0.172 -6.260 -4.981 1.00 97.44 91 ILE A CA 1
ATOM 747 C C . ILE A 1 91 ? -1.031 -6.989 -3.956 1.00 97.44 91 ILE A C 1
ATOM 749 O O . ILE A 1 91 ? -2.246 -7.075 -4.119 1.00 97.44 91 ILE A O 1
ATOM 753 N N . CYS A 1 92 ? -0.409 -7.491 -2.895 1.00 97.81 92 CYS A N 1
ATOM 754 C CA . CYS A 1 92 ? -1.108 -7.996 -1.722 1.00 97.81 92 CYS A CA 1
ATOM 755 C C . CYS A 1 92 ? -0.696 -7.188 -0.495 1.00 97.81 92 CYS A C 1
ATOM 757 O O . CYS A 1 92 ? 0.495 -6.982 -0.253 1.00 97.81 92 CYS A O 1
ATOM 759 N N . VAL A 1 93 ? -1.673 -6.784 0.306 1.00 97.50 93 VAL A N 1
ATOM 760 C CA . VAL A 1 93 ? -1.455 -6.096 1.577 1.00 97.50 93 VAL A CA 1
ATOM 761 C C . VAL A 1 93 ? -2.024 -6.947 2.694 1.00 97.50 93 VAL A C 1
ATOM 763 O O . VAL A 1 93 ? -3.176 -7.354 2.629 1.00 97.50 93 VAL A O 1
ATOM 766 N N . PHE A 1 94 ? -1.227 -7.203 3.723 1.00 97.25 94 PHE A N 1
ATOM 767 C CA . PHE A 1 94 ? -1.595 -8.030 4.865 1.00 97.25 94 PHE A CA 1
ATOM 768 C C . PHE A 1 94 ? -1.567 -7.195 6.136 1.00 97.25 94 PHE A C 1
ATOM 770 O O . PHE A 1 94 ? -0.569 -6.523 6.406 1.00 97.25 94 PHE A O 1
ATOM 777 N N . TYR A 1 95 ? -2.610 -7.308 6.954 1.00 96.12 95 TYR A N 1
ATOM 778 C CA . TYR A 1 95 ? -2.539 -6.886 8.348 1.00 96.12 95 TYR A CA 1
ATOM 779 C C . TYR A 1 95 ? -1.961 -8.016 9.204 1.00 96.12 95 TYR A C 1
ATOM 781 O O . TYR A 1 95 ? -2.351 -9.180 9.093 1.00 96.12 95 TYR A O 1
ATOM 789 N N . SER A 1 96 ? -1.037 -7.667 10.097 1.00 93.69 96 SER A N 1
ATOM 790 C CA . SER A 1 96 ? -0.431 -8.616 11.024 1.00 93.69 96 SER A CA 1
ATOM 791 C C . SER A 1 96 ? -1.462 -9.198 11.990 1.00 93.69 96 SER A C 1
ATOM 793 O O . SER A 1 96 ? -2.206 -8.469 12.646 1.00 93.69 96 SER A O 1
ATOM 795 N N . ASP A 1 97 ? -1.398 -10.515 12.193 1.00 91.06 97 ASP A N 1
ATOM 796 C CA . ASP A 1 97 ? -2.232 -11.225 13.171 1.00 91.06 97 ASP A CA 1
ATOM 797 C C . ASP A 1 97 ? -2.043 -10.746 14.623 1.00 91.06 97 ASP A C 1
ATOM 799 O O . ASP A 1 97 ? -2.872 -11.048 15.479 1.00 91.06 97 ASP A O 1
ATOM 803 N N . LYS A 1 98 ? -0.987 -9.968 14.905 1.00 89.69 98 LYS A N 1
ATOM 804 C CA . LYS A 1 98 ? -0.750 -9.326 16.209 1.00 89.69 98 LYS A CA 1
ATOM 805 C C . LYS A 1 98 ? -1.806 -8.289 16.591 1.00 89.69 98 LYS A C 1
ATOM 807 O O . LYS A 1 98 ? -1.874 -7.927 17.758 1.00 89.69 98 LYS A O 1
ATOM 812 N N . LEU A 1 99 ? -2.579 -7.783 15.630 1.00 86.50 99 LEU A N 1
ATOM 813 C CA . LEU A 1 99 ? -3.639 -6.812 15.898 1.00 86.50 99 LEU A CA 1
ATOM 814 C C . LEU A 1 99 ? -4.865 -7.469 16.571 1.00 86.50 99 LEU A C 1
ATOM 816 O O . LEU A 1 99 ? -5.735 -6.756 17.054 1.00 86.50 99 LEU A O 1
ATOM 820 N N . GLU A 1 100 ? -4.922 -8.812 16.625 1.00 85.38 100 GLU A N 1
ATOM 821 C CA . GLU A 1 100 ? -5.970 -9.615 17.290 1.00 85.38 100 GLU A CA 1
ATOM 822 C C . GLU A 1 100 ? -7.416 -9.215 16.917 1.00 85.38 100 GLU A C 1
ATOM 824 O O . GLU A 1 100 ? -8.364 -9.441 17.666 1.00 85.38 100 GLU A O 1
ATOM 829 N N . GLN A 1 101 ? -7.605 -8.655 15.720 1.00 85.75 101 GLN A N 1
ATOM 830 C CA . GLN A 1 101 ? -8.902 -8.286 15.154 1.00 85.75 101 GLN A CA 1
ATOM 831 C C . GLN A 1 101 ? -9.312 -9.270 14.054 1.00 85.75 101 GLN A C 1
ATOM 833 O O . GLN A 1 101 ? -8.482 -9.705 13.256 1.00 85.75 101 GLN A O 1
ATOM 838 N N . ASN A 1 102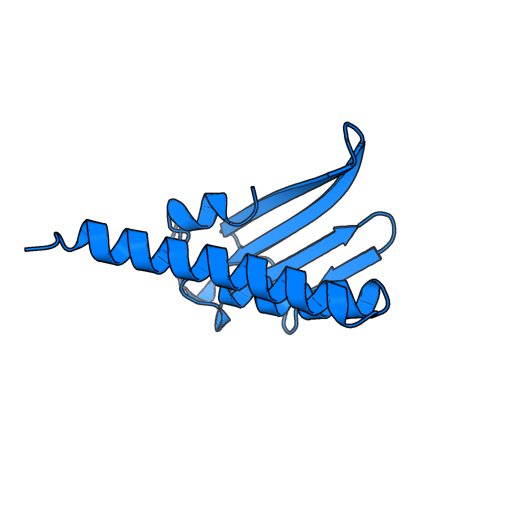 ? -10.607 -9.605 13.994 1.00 83.25 102 ASN A N 1
ATOM 839 C CA . ASN A 1 102 ? -11.136 -10.516 12.974 1.00 83.25 102 ASN A CA 1
ATOM 840 C C . ASN A 1 102 ? -10.990 -9.941 11.564 1.00 83.25 102 ASN A C 1
ATOM 842 O O . ASN A 1 102 ? -10.522 -10.657 10.694 1.00 83.25 102 ASN A O 1
ATOM 846 N N . ASN A 1 103 ? -11.347 -8.671 11.364 1.00 87.69 103 ASN A N 1
ATOM 847 C CA . ASN A 1 103 ? -11.052 -7.913 10.153 1.00 87.69 103 ASN A CA 1
ATOM 848 C C . ASN A 1 103 ? -10.627 -6.488 10.558 1.00 87.69 103 ASN A C 1
ATOM 850 O O . ASN A 1 103 ? -11.473 -5.737 11.043 1.00 87.69 103 ASN A O 1
ATOM 854 N N . PRO A 1 104 ? -9.339 -6.142 10.428 1.00 91.31 104 PRO A N 1
ATOM 855 C CA . PRO A 1 104 ? -8.821 -4.817 10.752 1.00 91.31 104 PRO A CA 1
ATOM 856 C C . PRO A 1 104 ? -8.958 -3.795 9.617 1.00 91.31 104 PRO A C 1
ATOM 858 O O . PRO A 1 104 ? -8.648 -2.632 9.848 1.00 91.31 104 PRO A O 1
ATOM 861 N N . PHE A 1 105 ? -9.385 -4.205 8.415 1.00 93.06 105 PHE A N 1
ATOM 862 C CA . PHE A 1 105 ? -9.547 -3.276 7.299 1.00 93.06 105 PHE A CA 1
ATOM 863 C C . PHE A 1 105 ? -10.814 -2.437 7.448 1.00 93.06 105 PHE A C 1
ATOM 865 O O . PHE A 1 105 ? -11.901 -2.975 7.683 1.00 93.06 105 PHE A O 1
ATOM 872 N N . LEU A 1 106 ? -10.678 -1.130 7.239 1.00 92.00 106 LEU A N 1
ATOM 873 C CA . LEU A 1 106 ? -11.813 -0.226 7.058 1.00 92.00 106 LEU A CA 1
ATOM 874 C C . LEU A 1 106 ? -12.460 -0.442 5.678 1.00 92.00 106 LEU A C 1
ATOM 876 O O . LEU A 1 106 ? -11.852 -1.029 4.780 1.00 92.00 106 LEU A O 1
ATOM 880 N N . GLU A 1 107 ? -13.697 0.022 5.489 1.00 88.56 107 GLU A N 1
ATOM 881 C CA . GLU A 1 107 ? -14.344 -0.023 4.167 1.00 88.56 107 GLU A CA 1
ATOM 882 C C . GLU A 1 107 ? -13.568 0.830 3.156 1.00 88.56 107 GLU A C 1
ATOM 884 O O . GLU A 1 107 ? -13.333 0.406 2.029 1.00 88.56 107 GLU A O 1
ATOM 889 N N . GLU A 1 108 ? -13.080 1.992 3.585 1.00 88.25 108 GLU A N 1
ATOM 890 C CA . GLU A 1 108 ? -12.306 2.913 2.757 1.00 88.25 108 GLU A CA 1
ATOM 891 C C . GLU A 1 108 ? -10.947 2.331 2.337 1.00 88.25 108 GLU A C 1
ATOM 893 O O . GLU A 1 108 ? -10.496 2.555 1.216 1.00 88.25 108 GLU A O 1
ATOM 898 N N . GLU A 1 109 ? -10.301 1.546 3.205 1.00 90.06 109 GLU A N 1
ATOM 899 C CA . GLU A 1 109 ? -8.998 0.926 2.923 1.00 90.06 109 GLU A CA 1
ATOM 900 C C . GLU A 1 109 ? -9.078 -0.149 1.835 1.00 90.06 109 GLU A C 1
ATOM 902 O O . GLU A 1 109 ? -8.094 -0.390 1.134 1.00 90.06 109 GLU A O 1
ATOM 907 N N . GLN A 1 110 ? -10.244 -0.780 1.667 1.00 86.12 110 GLN A N 1
ATOM 908 C CA . GLN A 1 110 ? -10.461 -1.786 0.623 1.00 86.12 110 GLN A CA 1
ATOM 909 C C . GLN A 1 110 ? -10.332 -1.187 -0.780 1.00 86.12 110 GLN A C 1
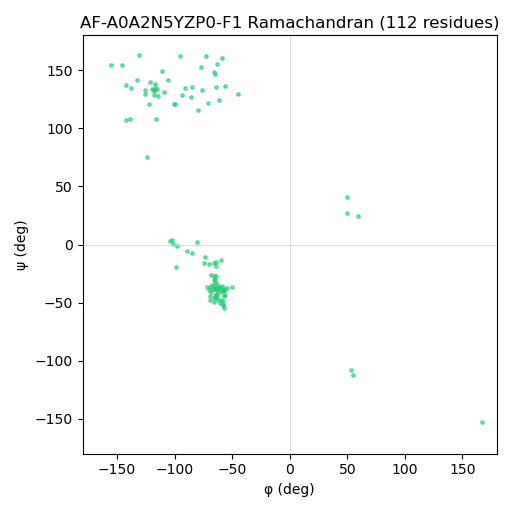ATOM 911 O O . GLN A 1 110 ? -9.921 -1.892 -1.696 1.00 86.12 110 GLN A O 1
ATOM 916 N N . HIS A 1 111 ? -10.597 0.114 -0.917 1.00 86.19 111 HIS A N 1
ATOM 917 C CA . HIS A 1 111 ? -10.494 0.850 -2.175 1.00 86.19 111 HIS A CA 1
ATOM 918 C C . HIS A 1 111 ? -9.109 1.448 -2.434 1.00 86.19 111 HIS A C 1
ATOM 920 O O . HIS A 1 111 ? -8.875 1.997 -3.504 1.00 86.19 111 HIS A O 1
ATOM 926 N N . LEU A 1 112 ? -8.166 1.358 -1.487 1.00 87.44 112 LEU A N 1
ATOM 927 C CA . LEU A 1 112 ? -6.841 1.971 -1.645 1.00 87.44 112 LEU A CA 1
ATOM 928 C C . LEU A 1 112 ? -6.015 1.336 -2.780 1.00 87.44 112 LEU A C 1
ATOM 930 O O . LEU A 1 112 ? -5.120 1.984 -3.318 1.00 87.44 112 LEU A O 1
ATOM 934 N N . LEU A 1 113 ? -6.273 0.063 -3.099 1.00 83.75 113 LEU A N 1
ATOM 935 C CA . LEU A 1 113 ? -5.558 -0.693 -4.134 1.00 83.75 113 LEU A CA 1
ATOM 936 C C . LEU A 1 113 ? -6.333 -0.809 -5.460 1.00 83.75 113 LEU A C 1
ATOM 938 O O . LEU A 1 113 ? -5.834 -1.477 -6.372 1.00 83.75 113 LEU A O 1
ATOM 942 N N . ASP A 1 114 ? -7.532 -0.229 -5.543 1.00 79.50 114 ASP A N 1
ATOM 943 C CA . ASP A 1 114 ? -8.359 -0.212 -6.759 1.00 79.50 114 ASP A CA 1
ATOM 944 C C . ASP A 1 114 ? -7.841 0.828 -7.772 1.00 79.50 114 ASP A C 1
ATOM 946 O O . ASP A 1 114 ? -7.832 0.508 -8.987 1.00 79.50 114 ASP A O 1
#